Protein AF-A0A843I0L3-F1 (afdb_monomer_lite)

Foldseek 3Di:
DDDDFPEEAEAPPPVSVVVVVCQCCPPNNPCVVPGHYHYDYPPDDD

Secondary structure (DSSP, 8-state):
-----SEEEE--SHHHHHHHHHHHHTTTTTTTTT--EEEE------

Radius of gyration: 12.0 Å; chains: 1; bounding box: 31×29×23 Å

pLDDT: mean 84.05, std 12.82, range [43.34, 96.69]

Sequence (46 aa):
MVSEYNVVIIGAGPAGLFAGYELVNLANGKLKDKYKVLLLDKGLRA

Structure (mmCIF, N/CA/C/O backbone):
data_AF-A0A843I0L3-F1
#
_entry.id   AF-A0A843I0L3-F1
#
loop_
_atom_site.group_PDB
_atom_site.id
_atom_site.type_symbol
_atom_site.label_atom_id
_atom_site.label_alt_id
_atom_site.label_comp_id
_atom_site.label_asym_id
_atom_site.label_entity_id
_atom_site.label_seq_id
_atom_site.pdbx_PDB_ins_code
_atom_site.Cartn_x
_atom_site.Cartn_y
_atom_site.Cartn_z
_atom_site.occupancy
_atom_site.B_iso_or_equiv
_atom_site.auth_seq_id
_atom_site.auth_comp_id
_atom_site.auth_asym_id
_atom_site.auth_atom_id
_atom_site.pdbx_PDB_model_num
ATOM 1 N N . MET A 1 1 ? -6.612 -22.512 2.700 1.00 43.34 1 MET A N 1
ATOM 2 C CA . MET A 1 1 ? -7.269 -21.360 3.353 1.00 43.34 1 MET A CA 1
ATOM 3 C C . MET A 1 1 ? -7.186 -20.205 2.366 1.00 43.34 1 MET A C 1
ATOM 5 O O . MET A 1 1 ? -6.073 -19.856 1.998 1.00 43.34 1 MET A O 1
ATOM 9 N N . VAL A 1 2 ? -8.312 -19.732 1.823 1.00 50.91 2 VAL A N 1
ATOM 10 C CA . VAL A 1 2 ? -8.326 -18.635 0.837 1.00 50.91 2 VAL A CA 1
ATOM 11 C C . VAL A 1 2 ? -8.321 -17.318 1.607 1.00 50.91 2 VAL A C 1
ATOM 13 O O . VAL A 1 2 ? -9.206 -17.082 2.426 1.00 50.91 2 VAL A O 1
ATOM 16 N N . SER A 1 3 ? -7.299 -16.494 1.398 1.00 69.81 3 SER A N 1
ATOM 17 C CA . SER A 1 3 ? -7.205 -15.166 2.004 1.00 69.81 3 SER A CA 1
ATOM 18 C C . SER A 1 3 ? -7.962 -14.171 1.129 1.00 69.81 3 SER A C 1
ATOM 20 O O . SER A 1 3 ? -7.473 -13.795 0.067 1.00 69.81 3 SER A O 1
ATOM 22 N N . GLU A 1 4 ? -9.153 -13.756 1.555 1.00 86.50 4 GLU A N 1
ATOM 23 C CA . GLU A 1 4 ? -9.895 -12.689 0.879 1.00 86.50 4 GLU A CA 1
ATOM 24 C C . GLU A 1 4 ? -9.414 -11.311 1.348 1.00 86.50 4 GLU A C 1
ATOM 26 O O . GLU A 1 4 ? -9.285 -11.043 2.550 1.00 86.50 4 GLU A O 1
ATOM 31 N N . TYR A 1 5 ? -9.161 -10.439 0.375 1.00 89.88 5 TYR A N 1
ATOM 32 C CA . TYR A 1 5 ? -8.846 -9.029 0.570 1.00 89.88 5 TYR A CA 1
ATOM 33 C C . TYR A 1 5 ? -9.995 -8.191 0.023 1.00 89.88 5 TYR A C 1
ATOM 35 O O . TYR A 1 5 ? -10.547 -8.506 -1.029 1.00 89.88 5 TYR A O 1
ATOM 43 N N . ASN A 1 6 ? -10.342 -7.108 0.716 1.00 88.56 6 ASN A N 1
ATOM 44 C CA . ASN A 1 6 ? -11.391 -6.200 0.251 1.00 88.56 6 ASN A CA 1
ATOM 45 C C . ASN A 1 6 ? -10.886 -5.313 -0.889 1.00 88.56 6 ASN A C 1
ATOM 47 O O . ASN A 1 6 ? -11.644 -4.964 -1.788 1.00 88.56 6 ASN A O 1
ATOM 51 N N . VAL A 1 7 ? -9.605 -4.936 -0.831 1.00 91.19 7 VAL A N 1
ATOM 52 C CA . VAL A 1 7 ? -8.948 -4.080 -1.818 1.00 91.19 7 VAL A CA 1
ATOM 53 C C . VAL A 1 7 ? -7.549 -4.619 -2.091 1.00 91.19 7 VAL A C 1
ATOM 55 O O . VAL A 1 7 ? -6.804 -4.936 -1.162 1.00 91.19 7 VAL A O 1
ATOM 58 N N . VAL A 1 8 ? -7.188 -4.684 -3.370 1.00 94.12 8 VAL A N 1
ATOM 59 C CA . VAL A 1 8 ? -5.829 -4.987 -3.827 1.00 94.12 8 VAL A CA 1
ATOM 60 C C . VAL A 1 8 ? -5.313 -3.792 -4.623 1.00 94.12 8 VAL A C 1
ATOM 62 O O . VAL A 1 8 ? -5.943 -3.368 -5.589 1.00 94.12 8 VAL A O 1
ATOM 65 N N . ILE A 1 9 ? -4.171 -3.248 -4.213 1.00 94.94 9 ILE A N 1
ATOM 66 C CA . ILE A 1 9 ? -3.476 -2.137 -4.864 1.00 94.94 9 ILE A CA 1
ATOM 67 C C . ILE A 1 9 ? -2.251 -2.705 -5.584 1.00 94.94 9 ILE A C 1
ATOM 69 O O . ILE A 1 9 ? -1.405 -3.347 -4.960 1.00 94.94 9 ILE A O 1
ATOM 73 N N . ILE A 1 10 ? -2.151 -2.457 -6.892 1.00 96.12 10 ILE A N 1
ATOM 74 C CA . ILE A 1 10 ? -1.006 -2.863 -7.715 1.00 96.12 10 ILE A CA 1
ATOM 75 C C . ILE A 1 10 ? -0.086 -1.653 -7.927 1.00 96.12 10 ILE A C 1
ATOM 77 O O . ILE A 1 10 ? -0.455 -0.695 -8.602 1.00 96.12 10 ILE A O 1
ATOM 81 N N . GLY A 1 11 ? 1.116 -1.724 -7.356 1.00 94.88 11 GLY A N 1
ATOM 82 C CA . GLY A 1 11 ? 2.157 -0.698 -7.364 1.00 94.88 11 GLY A CA 1
ATOM 83 C C . GLY A 1 11 ? 2.292 0.026 -6.019 1.00 94.88 11 GLY A C 1
ATOM 84 O O . GLY A 1 11 ? 1.380 0.728 -5.593 1.00 94.88 11 GLY A O 1
ATOM 85 N N . ALA A 1 12 ? 3.466 -0.072 -5.388 1.00 94.06 12 ALA A N 1
ATOM 86 C CA . ALA A 1 12 ? 3.865 0.646 -4.166 1.00 94.06 12 ALA A CA 1
ATOM 87 C C . ALA A 1 12 ? 4.597 1.960 -4.453 1.00 94.06 12 ALA A C 1
ATOM 89 O O . ALA A 1 12 ? 5.432 2.409 -3.669 1.00 94.06 12 ALA A O 1
ATOM 90 N N . GLY A 1 13 ? 4.274 2.602 -5.576 1.00 93.94 13 GLY A N 1
ATOM 91 C CA . GLY A 1 13 ? 4.671 3.986 -5.806 1.00 93.94 13 GLY A CA 1
ATOM 92 C C . GLY A 1 13 ? 3.956 4.949 -4.844 1.00 93.94 13 GLY A C 1
ATOM 93 O O . GLY A 1 13 ? 3.070 4.537 -4.087 1.00 93.94 13 GLY A O 1
ATOM 94 N N . PRO A 1 14 ? 4.260 6.256 -4.919 1.00 96.69 14 PRO A N 1
ATOM 95 C CA . PRO A 1 14 ? 3.663 7.262 -4.039 1.00 96.69 14 PRO A CA 1
ATOM 96 C C . PRO A 1 14 ? 2.128 7.217 -4.005 1.00 96.69 14 PRO A C 1
ATOM 98 O O . PRO A 1 14 ? 1.531 7.288 -2.936 1.00 96.69 14 PRO A O 1
ATOM 101 N N . ALA A 1 15 ? 1.490 7.017 -5.163 1.00 95.94 15 ALA A N 1
ATOM 102 C CA . ALA A 1 15 ? 0.035 6.940 -5.263 1.00 95.94 15 ALA A CA 1
ATOM 103 C C . ALA A 1 15 ? -0.549 5.701 -4.565 1.00 95.94 15 ALA A C 1
ATOM 105 O O . ALA A 1 15 ? -1.545 5.810 -3.855 1.00 95.94 15 ALA A O 1
ATOM 106 N N . GLY A 1 16 ? 0.076 4.531 -4.736 1.00 95.50 16 GLY A N 1
ATOM 107 C CA . GLY A 1 16 ? -0.399 3.289 -4.124 1.00 95.50 16 GLY A CA 1
ATOM 108 C C . GLY A 1 16 ? -0.244 3.298 -2.607 1.00 95.50 16 GLY A C 1
ATOM 109 O O . GLY A 1 16 ? -1.159 2.896 -1.890 1.00 95.50 16 GLY A O 1
ATOM 110 N N . LEU A 1 17 ? 0.877 3.831 -2.111 1.00 94.88 17 LEU A N 1
ATOM 111 C CA . LEU A 1 17 ? 1.107 4.008 -0.677 1.00 94.88 17 LEU A CA 1
ATOM 112 C C . LEU A 1 17 ? 0.129 5.012 -0.060 1.00 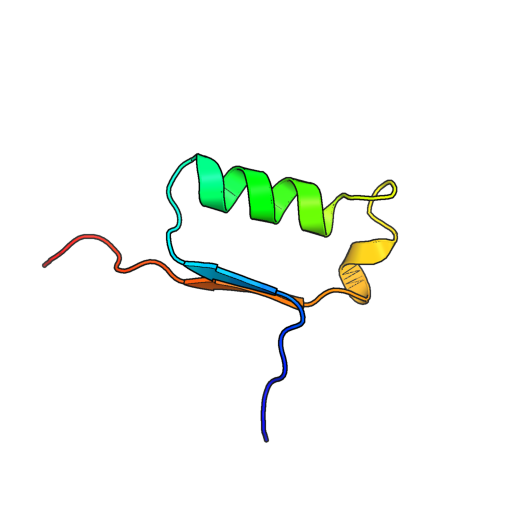94.88 17 LEU A C 1
ATOM 114 O O . LEU A 1 17 ? -0.440 4.728 0.992 1.00 94.88 17 LEU A O 1
ATOM 118 N N . PHE A 1 18 ? -0.110 6.146 -0.724 1.00 94.62 18 PHE A N 1
ATOM 119 C CA . PHE A 1 18 ? -1.085 7.133 -0.262 1.00 94.62 18 PHE A CA 1
ATOM 120 C C . PHE A 1 18 ? -2.501 6.549 -0.216 1.00 94.62 18 PHE A C 1
ATOM 122 O O . PHE A 1 18 ? -3.179 6.655 0.803 1.00 94.62 18 PHE A O 1
ATOM 129 N N . ALA A 1 19 ? -2.923 5.854 -1.276 1.00 93.50 19 ALA A N 1
ATOM 130 C CA . ALA A 1 19 ? -4.226 5.201 -1.319 1.00 93.50 19 ALA A CA 1
ATOM 131 C C . ALA A 1 19 ? -4.383 4.164 -0.195 1.00 93.50 19 ALA A C 1
ATOM 133 O O . ALA A 1 19 ? -5.405 4.150 0.485 1.00 93.50 19 ALA A O 1
ATOM 134 N N . GLY A 1 20 ? -3.365 3.328 0.042 1.00 92.00 20 GLY A N 1
ATOM 135 C CA . GLY A 1 20 ? -3.377 2.355 1.135 1.00 92.00 20 GLY A CA 1
ATOM 136 C C . GLY A 1 20 ? -3.467 3.013 2.515 1.00 92.00 20 GLY A C 1
ATOM 137 O O . GLY A 1 20 ? -4.266 2.584 3.346 1.00 92.00 20 GLY A O 1
ATOM 138 N N . TYR A 1 21 ? -2.695 4.077 2.746 1.00 91.06 21 TYR A N 1
ATOM 139 C CA . TYR A 1 21 ? -2.715 4.832 4.000 1.00 91.06 21 TYR A CA 1
ATOM 140 C C . TYR A 1 21 ? -4.092 5.452 4.274 1.00 91.06 21 TYR A C 1
ATOM 142 O O . TYR A 1 21 ? -4.655 5.247 5.350 1.00 91.06 21 TYR A O 1
ATOM 150 N N . GLU A 1 22 ? -4.661 6.160 3.299 1.00 90.62 22 GLU A N 1
ATOM 151 C CA . GLU A 1 22 ? -5.971 6.801 3.445 1.00 90.62 22 GLU A CA 1
ATOM 152 C C . GLU A 1 22 ? -7.089 5.765 3.621 1.00 90.62 22 GLU A C 1
ATOM 154 O O . GLU A 1 22 ? -7.961 5.944 4.466 1.00 90.62 22 GLU A O 1
ATOM 159 N N . LEU A 1 23 ? -7.044 4.638 2.899 1.00 88.81 23 LEU A N 1
ATOM 160 C CA . LEU A 1 23 ? -8.037 3.561 3.020 1.00 88.81 23 LEU A CA 1
ATOM 161 C C . LEU A 1 23 ? -8.076 2.930 4.415 1.00 88.81 23 LEU A C 1
ATOM 163 O O . LEU A 1 23 ? -9.156 2.612 4.910 1.00 88.81 23 LEU A O 1
ATOM 167 N N . VAL A 1 24 ? -6.922 2.759 5.060 1.00 85.25 24 VAL A N 1
ATOM 168 C CA . VAL A 1 24 ? -6.844 2.170 6.407 1.00 85.25 24 VAL A CA 1
ATOM 169 C C . VAL A 1 24 ? -7.197 3.195 7.494 1.00 85.25 24 VAL A C 1
ATOM 171 O O . VAL A 1 24 ? -7.741 2.827 8.538 1.00 85.25 24 VAL A O 1
ATOM 174 N N . ASN A 1 25 ? -6.929 4.481 7.249 1.00 84.69 25 ASN A N 1
ATOM 175 C CA . ASN A 1 25 ? -7.175 5.564 8.207 1.00 84.69 25 ASN A CA 1
ATOM 176 C C . ASN A 1 25 ? -8.520 6.281 8.027 1.00 84.69 25 ASN A C 1
ATOM 178 O O . ASN A 1 25 ? -8.927 7.048 8.906 1.00 84.69 25 ASN A O 1
ATOM 182 N N . LEU A 1 26 ? -9.243 5.994 6.944 1.00 80.25 26 LEU A N 1
ATOM 183 C CA . LEU A 1 26 ? -10.606 6.453 6.700 1.00 80.25 26 LEU A CA 1
ATOM 184 C C . LEU A 1 26 ? -11.497 6.201 7.930 1.00 80.25 26 LEU A C 1
ATOM 186 O O . LEU A 1 26 ? -11.386 5.193 8.635 1.00 80.25 26 LEU A O 1
ATOM 190 N N . ALA A 1 27 ? -12.380 7.163 8.207 1.00 67.75 27 ALA A N 1
ATOM 191 C CA . ALA A 1 27 ? -13.207 7.213 9.415 1.00 67.75 27 ALA A CA 1
ATOM 192 C C . ALA A 1 27 ? -12.411 7.231 10.743 1.00 67.75 27 ALA A C 1
ATOM 194 O O . ALA A 1 27 ? -12.848 6.630 11.727 1.00 67.75 27 ALA A O 1
ATOM 195 N N . ASN A 1 28 ? -11.273 7.939 10.795 1.00 67.06 28 ASN A N 1
ATOM 196 C CA . ASN A 1 28 ? -10.397 8.055 11.975 1.00 67.06 28 ASN A CA 1
ATOM 197 C C . ASN A 1 28 ? -9.916 6.688 12.495 1.00 67.06 28 ASN A C 1
ATOM 199 O O . ASN A 1 28 ? -9.975 6.411 13.693 1.00 67.06 28 ASN A O 1
ATOM 203 N N . GLY A 1 29 ? -9.509 5.795 11.589 1.00 69.62 29 GLY A N 1
ATOM 204 C CA . GLY A 1 29 ? -8.985 4.469 11.935 1.00 69.62 29 GLY A CA 1
ATOM 205 C C . GLY A 1 29 ? -10.035 3.438 12.365 1.00 69.62 29 GLY A C 1
ATOM 206 O O . GLY A 1 29 ? -9.681 2.297 12.652 1.00 69.62 29 GLY A O 1
ATOM 207 N N . LYS A 1 30 ? -11.335 3.774 12.355 1.00 69.38 30 LYS A N 1
ATOM 208 C CA . LYS A 1 30 ? -12.432 2.837 12.689 1.00 69.38 30 LYS A CA 1
ATOM 209 C C . LYS A 1 30 ? -12.549 1.647 11.731 1.00 69.38 30 LYS A C 1
ATOM 211 O O . LYS A 1 30 ? -13.252 0.683 12.033 1.00 69.38 30 LYS A O 1
ATOM 216 N N . LEU A 1 31 ? -11.923 1.737 10.560 1.00 70.31 31 LEU A N 1
ATOM 217 C CA . LEU A 1 31 ? -11.981 0.722 9.511 1.00 70.31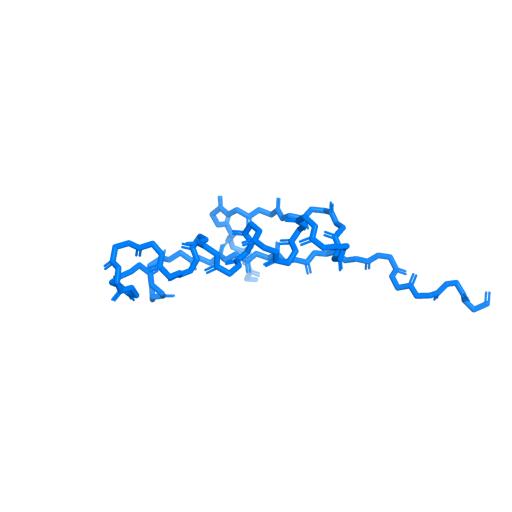 31 LEU A CA 1
ATOM 218 C C . LEU A 1 31 ? -10.745 -0.184 9.470 1.00 70.31 31 LEU A C 1
ATOM 220 O O . LEU A 1 31 ? -10.767 -1.179 8.746 1.00 70.31 31 LEU A O 1
ATOM 224 N N . LYS A 1 32 ? -9.723 0.098 10.290 1.00 71.81 32 LYS A N 1
ATOM 225 C CA . LYS A 1 32 ? -8.444 -0.624 10.314 1.00 71.81 32 LYS A CA 1
ATOM 226 C C . LYS A 1 32 ? -8.597 -2.137 10.505 1.00 71.81 32 LYS A C 1
ATOM 228 O O . LYS A 1 32 ? -7.920 -2.903 9.831 1.00 71.81 32 LYS A O 1
ATOM 233 N N . ASP A 1 33 ? -9.527 -2.564 11.358 1.00 75.88 33 ASP A N 1
ATOM 234 C CA . ASP A 1 33 ? -9.750 -3.989 11.654 1.00 75.88 33 ASP A CA 1
ATOM 235 C C . ASP A 1 33 ? -10.818 -4.637 10.754 1.00 75.88 33 ASP A C 1
ATOM 237 O O . ASP A 1 33 ? -11.061 -5.842 10.829 1.00 75.88 33 ASP A O 1
ATOM 241 N N . LYS A 1 34 ? -11.479 -3.842 9.901 1.00 77.50 34 LYS A N 1
ATOM 242 C CA . LYS A 1 34 ? -12.560 -4.293 9.010 1.00 77.50 34 LYS A CA 1
ATOM 243 C C . LYS A 1 34 ? -12.125 -4.436 7.557 1.00 77.50 34 LYS A C 1
ATOM 245 O O . LYS A 1 34 ? -12.728 -5.223 6.833 1.00 77.50 34 LYS A O 1
ATOM 250 N N . TYR A 1 35 ? -11.111 -3.685 7.136 1.00 82.75 35 TYR A N 1
ATOM 251 C CA . TYR A 1 35 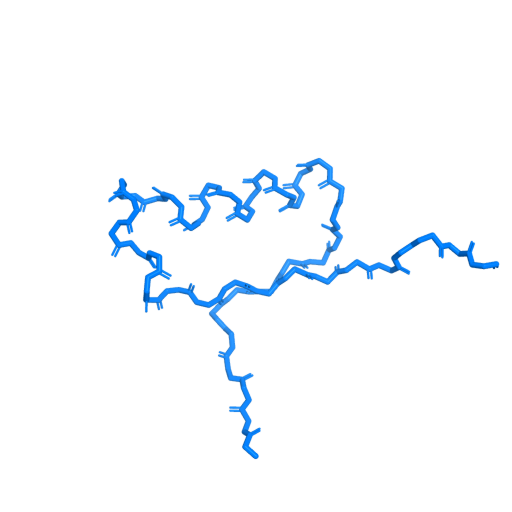? -10.649 -3.654 5.754 1.00 82.75 35 TYR A CA 1
ATOM 252 C C . TYR A 1 35 ? -9.252 -4.240 5.634 1.00 82.75 35 TYR A C 1
ATOM 254 O O . TYR A 1 35 ? -8.272 -3.695 6.134 1.00 82.75 35 TYR A O 1
ATOM 262 N N . LYS A 1 36 ? -9.159 -5.352 4.908 1.00 87.19 36 LYS A N 1
ATOM 263 C CA . LYS A 1 36 ? -7.886 -5.956 4.527 1.00 87.19 36 LYS A CA 1
ATOM 264 C C . LYS A 1 36 ? -7.460 -5.379 3.184 1.00 87.19 36 LYS A C 1
ATOM 266 O O . LYS A 1 36 ? -8.065 -5.693 2.157 1.00 87.19 36 LYS A O 1
ATOM 271 N N . VAL A 1 37 ? -6.425 -4.544 3.208 1.00 90.25 37 VAL A N 1
ATOM 272 C CA . VAL A 1 37 ? -5.810 -3.954 2.013 1.00 90.25 37 VAL A CA 1
ATOM 273 C C . VAL A 1 37 ? -4.510 -4.694 1.716 1.00 90.25 37 VAL A C 1
ATOM 275 O O . VAL A 1 37 ? -3.632 -4.774 2.574 1.00 90.25 37 VAL A O 1
ATOM 278 N N . LEU A 1 38 ? -4.387 -5.238 0.508 1.00 92.88 38 LEU A N 1
ATOM 279 C CA . LEU A 1 38 ? -3.148 -5.828 0.009 1.00 92.88 38 LEU A CA 1
ATOM 280 C C . LEU A 1 38 ? -2.467 -4.849 -0.940 1.00 92.88 38 LEU A C 1
ATOM 282 O O . LEU A 1 38 ? -3.096 -4.363 -1.876 1.00 92.88 38 LEU A O 1
ATOM 286 N N . LEU A 1 39 ? -1.178 -4.608 -0.730 1.00 94.50 39 LEU A N 1
ATOM 287 C CA . LEU A 1 39 ? -0.362 -3.780 -1.605 1.00 94.50 39 LEU A CA 1
ATOM 288 C C . LEU A 1 39 ? 0.716 -4.663 -2.240 1.00 94.50 39 LEU A C 1
ATOM 290 O O . 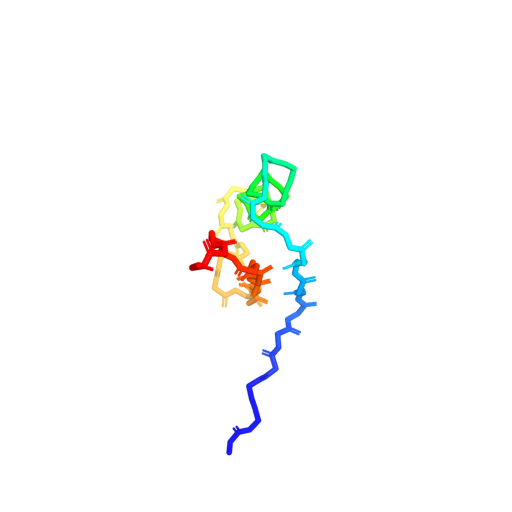LEU A 1 39 ? 1.537 -5.248 -1.537 1.00 94.50 39 LEU A O 1
ATOM 294 N N . LEU A 1 40 ? 0.666 -4.803 -3.564 1.00 94.81 40 LEU 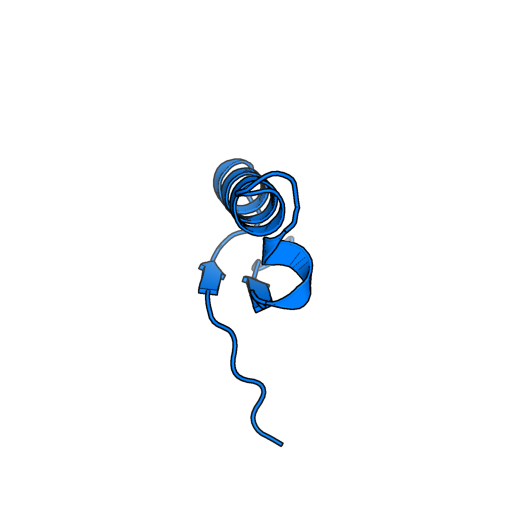A N 1
ATOM 295 C CA . LEU A 1 40 ? 1.585 -5.631 -4.343 1.00 94.81 40 LEU A CA 1
ATOM 296 C C . LEU A 1 40 ? 2.469 -4.737 -5.196 1.00 94.81 40 LEU A C 1
ATOM 298 O O . LEU A 1 40 ? 1.968 -3.977 -6.018 1.00 94.81 40 LEU A O 1
ATOM 302 N N . ASP A 1 41 ? 3.781 -4.866 -5.046 1.00 94.25 41 ASP A N 1
ATOM 303 C CA . ASP A 1 41 ? 4.752 -4.189 -5.896 1.00 94.25 41 ASP A CA 1
ATOM 304 C C . ASP A 1 41 ? 5.709 -5.196 -6.521 1.00 94.25 41 ASP A C 1
ATOM 306 O O . ASP A 1 41 ? 5.987 -6.250 -5.952 1.00 94.25 41 ASP A O 1
ATOM 310 N N . LYS A 1 42 ? 6.211 -4.863 -7.710 1.00 91.00 42 LYS A N 1
ATOM 311 C CA . LYS A 1 42 ? 7.180 -5.696 -8.429 1.00 91.00 42 LYS A CA 1
ATOM 312 C C . LYS A 1 42 ? 8.585 -5.659 -7.810 1.00 91.00 42 LYS A C 1
ATOM 314 O O . LYS A 1 42 ? 9.431 -6.450 -8.216 1.00 91.00 42 LYS A O 1
ATOM 319 N N . GLY A 1 43 ? 8.839 -4.743 -6.876 1.00 86.50 43 GLY A N 1
ATOM 320 C CA . GLY A 1 43 ? 10.150 -4.490 -6.299 1.00 86.50 43 GLY A CA 1
ATOM 321 C C . GLY A 1 43 ? 11.131 -3.869 -7.296 1.00 86.50 43 GLY A C 1
ATOM 322 O O . GLY A 1 43 ? 10.804 -3.540 -8.443 1.00 86.50 43 GLY A O 1
ATOM 323 N N . LEU A 1 44 ? 12.376 -3.710 -6.852 1.00 83.50 44 LEU A N 1
ATOM 324 C CA . LEU A 1 44 ? 13.489 -3.429 -7.754 1.00 83.50 44 LEU A CA 1
ATOM 325 C C . LEU A 1 44 ? 13.770 -4.692 -8.575 1.00 83.50 44 LEU A C 1
ATOM 327 O O . LEU A 1 44 ? 13.841 -5.790 -8.025 1.00 83.50 44 LEU A O 1
ATOM 331 N N . ARG A 1 45 ? 13.920 -4.539 -9.895 1.00 70.62 45 ARG A N 1
ATOM 332 C CA . ARG A 1 45 ? 14.473 -5.616 -10.726 1.00 70.62 45 ARG A CA 1
ATOM 333 C C . ARG A 1 45 ? 15.886 -5.917 -1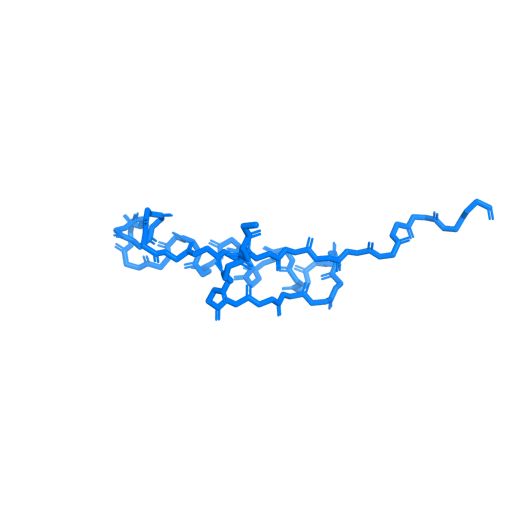0.215 1.00 70.62 45 ARG A C 1
ATOM 335 O O . ARG A 1 45 ? 16.664 -4.975 -10.068 1.00 70.62 45 ARG A O 1
ATOM 342 N N . ALA A 1 46 ? 16.162 -7.188 -9.929 1.00 56.62 46 ALA A N 1
ATOM 343 C CA . ALA A 1 46 ? 17.530 -7.691 -9.828 1.00 56.62 46 ALA A CA 1
ATOM 344 C C . ALA A 1 46 ? 18.215 -7.617 -11.199 1.00 56.62 46 ALA A C 1
ATOM 346 O O . ALA A 1 46 ? 17.495 -7.784 -12.216 1.00 56.62 46 ALA A O 1
#